Protein AF-A0A096ATE9-F1 (afdb_monomer_lite)

Sequence (109 aa):
MKTNEIKLNPYKTTWAIITPDKGKFVTKHDIKAFGDIALFNRNKYHCMFFGSKHSAIDFFKNFRKKIDKKYQVRFITDKQAGMAKAGVNRELPNFPFTKKQLEEVLFIG

Organism: NCBI:txid1401075

pLDDT: mean 87.66, std 11.12, range [47.72, 96.81]

Radius of gyration: 14.42 Å; chains: 1; bounding box: 32×44×32 Å

Secondary structure (DSSP, 8-state):
---------TTTSEEEEEEESSSS-B-HHHHHHHT----SS-BS-EEEEESSHHHHHHHHHT--S--SS-EEEEEEEHHHHHTPBPPGGGPPPB----HHHHH--EEE-

Structure (mmCIF, N/CA/C/O backbone):
data_AF-A0A096ATE9-F1
#
_entry.id   AF-A0A096ATE9-F1
#
loop_
_atom_site.group_PDB
_atom_site.id
_atom_site.type_symbol
_atom_site.label_atom_id
_atom_site.label_alt_id
_atom_site.label_comp_id
_atom_site.label_asym_id
_atom_site.label_entity_id
_atom_site.label_seq_id
_atom_site.pdbx_PDB_ins_code
_atom_site.Cartn_x
_atom_site.Cartn_y
_atom_site.Cartn_z
_atom_site.occupancy
_atom_site.B_iso_or_equiv
_atom_site.auth_seq_id
_atom_site.auth_comp_id
_atom_site.auth_asym_id
_atom_site.auth_atom_id
_atom_site.pdbx_PDB_model_num
ATOM 1 N N . MET A 1 1 ? 9.294 -32.131 -12.672 1.00 47.72 1 MET A N 1
ATOM 2 C CA . MET A 1 1 ? 8.706 -30.771 -12.641 1.00 47.72 1 MET A CA 1
ATOM 3 C C . MET A 1 1 ? 9.533 -29.874 -13.544 1.00 47.72 1 MET A C 1
ATOM 5 O O . MET A 1 1 ? 10.735 -29.806 -13.336 1.00 47.72 1 MET A O 1
ATOM 9 N N . LYS A 1 2 ? 8.937 -29.235 -14.559 1.00 47.94 2 LYS A N 1
ATOM 10 C CA . LYS A 1 2 ? 9.619 -28.161 -15.295 1.00 47.94 2 LYS A CA 1
ATOM 11 C C . LYS A 1 2 ? 9.590 -26.916 -14.412 1.00 47.94 2 LYS A C 1
ATOM 13 O O . LYS A 1 2 ? 8.513 -26.398 -14.125 1.00 47.94 2 LYS A O 1
ATOM 18 N N . THR A 1 3 ? 10.750 -26.485 -13.940 1.00 55.72 3 THR A N 1
ATOM 19 C CA . THR A 1 3 ? 10.894 -25.219 -13.222 1.00 55.72 3 THR A CA 1
ATOM 20 C C . THR A 1 3 ? 10.751 -24.109 -14.255 1.00 55.72 3 THR A C 1
ATOM 22 O O . THR A 1 3 ? 11.672 -23.855 -15.025 1.00 55.72 3 THR A O 1
ATOM 25 N N . ASN A 1 4 ? 9.572 -23.493 -14.348 1.00 62.41 4 ASN A N 1
ATOM 26 C CA . ASN A 1 4 ? 9.432 -22.274 -15.137 1.00 62.41 4 ASN A CA 1
ATOM 27 C C . ASN A 1 4 ? 10.279 -21.196 -14.453 1.00 62.41 4 ASN A C 1
ATOM 29 O O . ASN A 1 4 ? 9.985 -20.816 -13.320 1.00 62.41 4 ASN A O 1
ATOM 33 N N . GLU A 1 5 ? 11.338 -20.728 -15.114 1.00 65.19 5 GLU A N 1
ATOM 34 C CA . GLU A 1 5 ? 12.119 -19.594 -14.624 1.00 65.19 5 GLU A CA 1
ATOM 35 C C . GLU A 1 5 ? 11.220 -18.357 -14.557 1.00 65.19 5 GLU A C 1
ATOM 37 O O . GLU A 1 5 ? 10.861 -17.756 -15.574 1.00 65.19 5 GLU A O 1
ATOM 42 N N . ILE A 1 6 ? 10.840 -17.965 -13.342 1.00 66.88 6 ILE A N 1
ATOM 43 C CA . ILE A 1 6 ? 10.131 -16.711 -13.118 1.00 66.88 6 ILE A CA 1
ATOM 44 C C . ILE A 1 6 ? 11.152 -15.584 -13.299 1.00 66.88 6 ILE A C 1
ATOM 46 O O . ILE A 1 6 ? 11.927 -15.273 -12.396 1.00 66.88 6 ILE A O 1
ATOM 50 N N . LYS A 1 7 ? 11.153 -14.951 -14.475 1.00 70.19 7 LYS A N 1
ATOM 51 C CA . LYS A 1 7 ? 11.959 -13.751 -14.736 1.00 70.19 7 LYS A CA 1
ATOM 52 C C . LYS A 1 7 ? 11.322 -12.533 -14.065 1.00 70.19 7 LYS A C 1
ATOM 54 O O . LYS A 1 7 ? 10.625 -11.745 -14.704 1.00 70.19 7 LYS A O 1
ATOM 59 N N . LEU A 1 8 ? 11.550 -12.384 -12.761 1.00 76.69 8 LEU A N 1
ATOM 60 C CA . LEU A 1 8 ? 11.188 -11.174 -12.025 1.00 76.69 8 LEU A CA 1
ATOM 61 C C . LEU A 1 8 ? 12.113 -10.026 -12.440 1.00 76.69 8 LEU A C 1
ATOM 63 O O . LEU A 1 8 ? 13.334 -10.151 -12.410 1.00 76.69 8 LEU A O 1
ATOM 67 N N . ASN A 1 9 ? 11.526 -8.893 -12.825 1.00 85.19 9 ASN A N 1
ATOM 68 C CA . ASN A 1 9 ? 12.272 -7.669 -13.094 1.00 85.19 9 ASN A CA 1
ATOM 69 C C . ASN A 1 9 ? 12.027 -6.681 -11.941 1.00 85.19 9 ASN A C 1
ATOM 71 O O . ASN A 1 9 ? 10.889 -6.226 -11.798 1.00 85.19 9 ASN A O 1
ATOM 75 N N . PRO A 1 10 ? 13.063 -6.293 -11.172 1.00 84.19 10 PRO A N 1
ATOM 76 C CA . PRO A 1 10 ? 12.913 -5.457 -9.978 1.00 84.19 10 PRO A CA 1
ATOM 77 C C . PRO A 1 10 ? 12.429 -4.028 -10.270 1.00 84.19 10 PRO A C 1
ATOM 79 O O . PRO A 1 10 ? 12.039 -3.306 -9.357 1.00 84.19 10 PRO A O 1
ATOM 82 N N . TYR A 1 11 ? 12.440 -3.601 -11.537 1.00 86.75 11 TYR A N 1
ATOM 83 C CA . TYR A 1 11 ? 11.886 -2.324 -11.992 1.00 86.75 11 TYR A CA 1
ATOM 84 C C . TYR A 1 11 ? 10.423 -2.430 -12.447 1.00 86.75 11 TYR A C 1
ATOM 86 O O . TYR A 1 11 ? 9.783 -1.406 -12.671 1.00 86.75 11 TYR A O 1
ATOM 94 N N . LYS A 1 12 ? 9.893 -3.650 -12.614 1.00 88.31 12 LYS A N 1
ATOM 95 C CA . LYS A 1 12 ? 8.510 -3.907 -13.052 1.00 88.31 12 LYS A CA 1
ATOM 96 C C . LYS A 1 12 ? 7.635 -4.488 -11.943 1.00 88.31 12 LYS A C 1
ATOM 98 O O . LYS A 1 12 ? 6.439 -4.199 -11.909 1.00 88.31 12 LYS A O 1
ATOM 103 N N . THR A 1 13 ? 8.218 -5.278 -11.045 1.00 93.25 13 THR A N 1
ATOM 104 C CA . THR A 1 13 ? 7.546 -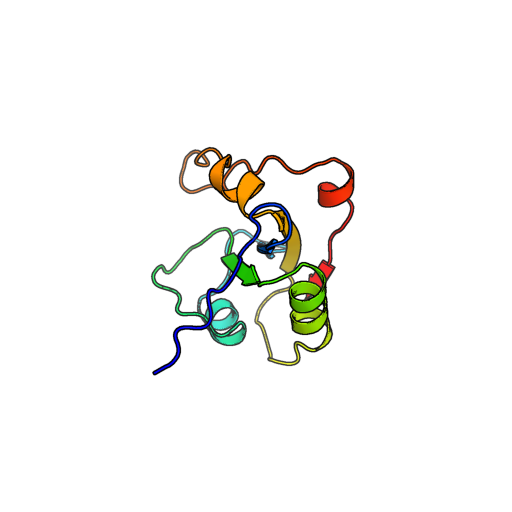5.734 -9.826 1.00 93.25 13 THR A CA 1
ATOM 105 C C . THR A 1 13 ? 7.254 -4.547 -8.918 1.00 93.25 13 THR A C 1
ATOM 107 O O . THR A 1 13 ? 7.898 -3.498 -9.000 1.00 93.25 13 THR A O 1
ATOM 110 N N . THR A 1 14 ? 6.212 -4.664 -8.103 1.00 95.12 14 THR A N 1
ATOM 111 C CA . THR A 1 14 ? 5.657 -3.530 -7.364 1.00 95.12 14 THR A CA 1
ATOM 112 C C . THR A 1 14 ? 5.391 -3.903 -5.921 1.00 95.12 14 THR A C 1
ATOM 114 O O . THR A 1 14 ? 4.791 -4.934 -5.639 1.00 95.12 14 THR A O 1
ATOM 117 N N . TRP A 1 15 ? 5.777 -3.012 -5.018 1.00 96.44 15 TRP A N 1
ATOM 118 C CA . TRP A 1 15 ? 5.337 -3.012 -3.636 1.00 96.44 15 TRP A CA 1
ATOM 119 C C . TRP A 1 15 ? 4.246 -1.967 -3.449 1.00 96.44 15 TRP A C 1
ATOM 121 O O . TRP A 1 15 ? 4.410 -0.801 -3.819 1.00 96.44 15 TRP A O 1
ATOM 131 N N . ALA A 1 16 ? 3.133 -2.389 -2.864 1.00 96.44 16 ALA A N 1
ATOM 132 C CA . ALA A 1 16 ? 2.097 -1.495 -2.380 1.00 96.44 16 ALA A CA 1
ATOM 133 C C . ALA A 1 16 ? 2.407 -1.116 -0.934 1.00 96.44 16 ALA A C 1
ATOM 135 O O . ALA A 1 16 ? 2.429 -1.980 -0.060 1.00 96.44 16 ALA A O 1
ATOM 136 N N . ILE A 1 17 ? 2.646 0.170 -0.695 1.00 95.38 17 ILE A N 1
ATOM 137 C CA . ILE A 1 17 ? 2.888 0.741 0.627 1.00 95.38 17 ILE A CA 1
ATOM 138 C C . ILE A 1 17 ? 1.558 1.274 1.149 1.00 95.38 17 ILE A C 1
ATOM 140 O O . ILE A 1 17 ? 1.028 2.251 0.620 1.00 95.38 17 ILE A O 1
ATOM 144 N N . ILE A 1 18 ? 1.019 0.611 2.167 1.00 94.69 18 ILE A N 1
ATOM 145 C CA . ILE A 1 18 ? -0.305 0.868 2.731 1.00 94.69 18 ILE A CA 1
ATOM 146 C C . ILE A 1 18 ? -0.125 1.586 4.067 1.00 94.69 18 ILE A C 1
ATOM 148 O O . ILE A 1 18 ? 0.449 1.036 5.010 1.00 94.69 18 ILE A O 1
ATOM 152 N N . THR A 1 19 ? -0.627 2.810 4.168 1.00 94.31 19 THR A N 1
ATOM 153 C CA . THR A 1 19 ? -0.542 3.646 5.375 1.00 94.31 19 THR A CA 1
ATOM 154 C C . THR A 1 19 ? -1.925 4.155 5.768 1.00 94.31 19 THR A C 1
ATOM 156 O O . THR A 1 19 ? -2.710 4.463 4.873 1.00 94.31 19 THR A O 1
ATOM 159 N N . PRO A 1 20 ? -2.265 4.263 7.065 1.00 94.44 20 PRO A N 1
ATOM 160 C CA . PRO A 1 20 ? -3.549 4.829 7.482 1.00 94.44 20 PRO A CA 1
ATOM 161 C C . PRO A 1 20 ? -3.744 6.242 6.920 1.00 94.44 20 PRO A C 1
ATOM 163 O O . PRO A 1 20 ? -2.822 7.050 6.977 1.00 94.44 20 PRO A O 1
ATOM 166 N N . ASP A 1 21 ? -4.938 6.548 6.408 1.00 94.75 21 ASP A N 1
ATOM 167 C CA . ASP A 1 21 ? -5.301 7.912 5.993 1.00 94.75 21 ASP A CA 1
ATOM 168 C C . ASP A 1 21 ? -5.425 8.837 7.213 1.00 94.75 21 ASP A C 1
ATOM 170 O O . ASP A 1 21 ? -4.985 9.984 7.209 1.00 94.75 21 ASP A O 1
ATOM 174 N N . LYS A 1 22 ? -5.976 8.289 8.304 1.00 89.19 22 LYS A N 1
ATOM 175 C CA . LYS A 1 22 ? -6.014 8.910 9.630 1.00 89.19 22 LYS A CA 1
ATOM 176 C C . LYS A 1 22 ? -5.520 7.932 10.694 1.00 89.19 22 LYS A C 1
ATOM 178 O O . LYS A 1 22 ? -5.768 6.726 10.635 1.00 89.19 22 LYS A O 1
ATOM 183 N N . GLY A 1 23 ? -4.864 8.471 11.719 1.00 85.88 23 GLY A N 1
ATOM 184 C CA . GLY A 1 23 ? -4.271 7.690 12.804 1.00 85.88 23 GLY A CA 1
ATOM 185 C C . GLY A 1 23 ? -2.876 7.152 12.471 1.00 85.88 23 GLY A C 1
ATOM 186 O O . GLY A 1 23 ? -2.274 7.513 11.468 1.00 85.88 23 GLY A O 1
ATOM 187 N N . LYS A 1 24 ? -2.328 6.313 13.362 1.00 85.50 24 LYS A N 1
ATOM 188 C CA . LYS A 1 24 ? -0.887 5.986 13.364 1.00 85.50 24 LYS A CA 1
ATOM 189 C C . LYS A 1 24 ? -0.525 4.567 12.919 1.00 85.50 24 LYS A C 1
ATOM 191 O O . LYS A 1 24 ? 0.631 4.324 12.597 1.00 85.50 24 LYS A O 1
ATOM 196 N N . PHE A 1 25 ? -1.465 3.621 12.943 1.00 90.00 25 PHE A N 1
ATOM 197 C CA . PHE A 1 25 ? -1.158 2.195 12.764 1.00 90.00 25 PHE A CA 1
ATOM 198 C C . PHE A 1 25 ? -2.186 1.467 11.900 1.00 90.00 25 PHE A C 1
ATOM 200 O O . PHE A 1 25 ? -3.387 1.728 12.028 1.00 90.00 25 PHE A O 1
ATOM 207 N N . VAL A 1 26 ? -1.706 0.514 11.101 1.00 90.88 26 VAL A N 1
ATOM 208 C CA . VAL A 1 26 ? -2.520 -0.503 10.422 1.00 90.88 26 VAL A CA 1
ATOM 209 C C . VAL A 1 26 ? -2.959 -1.538 11.459 1.00 90.88 26 VAL A C 1
ATOM 211 O O . VAL A 1 26 ? -2.150 -1.963 12.291 1.00 90.88 26 VAL A O 1
ATOM 214 N N . THR A 1 27 ? -4.242 -1.907 11.473 1.00 90.81 27 THR A N 1
ATOM 215 C CA . THR A 1 27 ? -4.759 -2.873 12.455 1.00 90.81 27 THR A CA 1
ATOM 216 C C . THR A 1 27 ? -4.418 -4.304 12.039 1.00 90.81 27 THR A C 1
ATOM 218 O O . THR A 1 27 ? -4.251 -4.610 10.859 1.00 90.81 27 THR A O 1
ATOM 221 N N . LYS A 1 28 ? -4.330 -5.221 13.010 1.00 90.00 28 LYS A N 1
ATOM 222 C CA . LYS A 1 28 ? -4.175 -6.652 12.703 1.00 90.00 28 LYS A CA 1
ATOM 223 C C . LYS A 1 28 ? -5.342 -7.205 11.891 1.00 90.00 28 LYS A C 1
ATOM 225 O O . LYS A 1 28 ? -5.136 -8.099 11.077 1.00 90.00 28 LYS A O 1
ATOM 230 N N . HIS A 1 29 ? -6.548 -6.718 12.173 1.00 91.31 29 HIS A N 1
ATOM 231 C CA . HIS A 1 29 ? -7.749 -7.103 11.449 1.00 91.31 29 HIS A CA 1
ATOM 232 C C . HIS A 1 29 ? -7.608 -6.746 9.966 1.00 91.31 29 HIS A C 1
ATOM 234 O O . HIS A 1 29 ? -7.772 -7.616 9.117 1.00 91.31 29 HIS A O 1
ATOM 240 N N . ASP A 1 30 ? -7.170 -5.524 9.663 1.00 93.44 30 ASP A N 1
ATOM 241 C CA . ASP A 1 30 ? -7.055 -5.057 8.283 1.00 93.44 30 ASP A CA 1
ATOM 242 C C . ASP A 1 30 ? -5.911 -5.751 7.533 1.00 93.44 30 ASP A C 1
ATOM 244 O O . ASP A 1 30 ? -6.088 -6.132 6.381 1.00 93.44 30 ASP A O 1
ATOM 248 N N . ILE A 1 31 ? -4.782 -6.041 8.196 1.00 92.25 31 ILE A N 1
ATOM 249 C CA . ILE A 1 31 ? -3.706 -6.870 7.611 1.00 92.25 31 ILE A CA 1
ATOM 250 C C . ILE A 1 31 ? -4.237 -8.260 7.222 1.00 92.25 31 ILE A C 1
ATOM 252 O O . ILE A 1 31 ? -3.993 -8.732 6.111 1.00 92.25 31 ILE A O 1
ATOM 256 N N . LYS A 1 32 ? -5.030 -8.894 8.097 1.00 91.38 32 LYS A N 1
ATOM 257 C CA . LYS A 1 32 ? -5.688 -10.171 7.777 1.00 91.38 32 LYS A CA 1
ATOM 258 C C . LYS A 1 32 ? -6.699 -10.026 6.641 1.00 91.38 32 LYS A C 1
ATOM 260 O O . LYS A 1 32 ? -6.812 -10.924 5.807 1.00 91.38 32 LYS A O 1
ATOM 265 N N . ALA A 1 33 ? -7.425 -8.911 6.578 1.00 93.38 33 ALA A N 1
ATOM 266 C CA . ALA A 1 33 ? -8.346 -8.636 5.482 1.00 93.38 33 ALA A CA 1
ATOM 267 C C . ALA A 1 33 ? -7.594 -8.558 4.142 1.00 93.38 33 ALA A C 1
ATOM 269 O O . ALA A 1 33 ? -8.015 -9.199 3.177 1.00 93.38 33 ALA A O 1
ATOM 270 N N . PHE A 1 34 ? -6.432 -7.899 4.104 1.00 92.00 34 PHE A N 1
ATOM 271 C CA . PHE A 1 34 ? -5.542 -7.876 2.936 1.00 92.00 34 PHE A CA 1
ATOM 272 C C . PHE A 1 34 ? -4.987 -9.255 2.545 1.00 92.00 34 PHE A C 1
ATOM 274 O O . PHE A 1 34 ? -4.520 -9.423 1.423 1.00 92.00 34 PHE A O 1
ATOM 281 N N . GLY A 1 35 ? -5.126 -10.261 3.412 1.00 89.12 35 GLY A N 1
ATOM 282 C CA . GLY A 1 35 ? -4.714 -11.638 3.146 1.00 89.12 35 GLY A CA 1
ATOM 283 C C . GLY A 1 35 ? -3.321 -11.977 3.667 1.00 89.12 35 GLY A C 1
ATOM 284 O O . GLY A 1 35 ? -2.776 -12.994 3.254 1.00 89.12 35 GLY A O 1
ATOM 285 N N . ASP A 1 36 ? -2.760 -11.160 4.564 1.00 87.12 36 ASP A N 1
ATOM 286 C CA . ASP A 1 36 ? -1.445 -11.393 5.164 1.00 87.12 36 ASP A CA 1
ATOM 287 C C . ASP A 1 36 ? -1.538 -11.640 6.684 1.00 87.12 36 ASP A C 1
ATOM 289 O O . ASP A 1 36 ? -2.578 -11.464 7.329 1.00 87.12 36 ASP A O 1
ATOM 293 N N . ILE A 1 37 ? -0.432 -12.073 7.284 1.00 81.75 37 ILE A N 1
ATOM 294 C CA . ILE A 1 37 ? -0.311 -12.382 8.702 1.00 81.75 37 ILE A CA 1
ATOM 295 C C . ILE A 1 37 ? 0.403 -11.231 9.412 1.00 81.75 37 ILE A C 1
ATOM 297 O O . ILE A 1 37 ? 1.587 -10.958 9.224 1.00 81.75 37 ILE A O 1
ATOM 301 N N . ALA A 1 38 ? -0.312 -10.575 10.325 1.00 74.31 38 ALA A N 1
ATOM 302 C CA . ALA A 1 38 ? 0.278 -9.568 11.197 1.00 74.31 38 ALA A CA 1
ATOM 303 C C . ALA A 1 38 ? 1.132 -10.212 12.304 1.00 74.31 38 ALA A C 1
ATOM 305 O O . ALA A 1 38 ? 0.611 -10.587 13.359 1.00 74.31 38 ALA A O 1
ATOM 306 N N . LEU A 1 39 ? 2.450 -10.271 12.092 1.00 68.00 39 LEU A N 1
ATOM 307 C CA . LEU A 1 39 ? 3.407 -10.741 13.104 1.00 68.00 39 LEU A CA 1
ATOM 308 C C . LEU A 1 39 ? 3.510 -9.792 14.315 1.00 68.00 39 LEU A C 1
ATOM 310 O O . LEU A 1 39 ? 3.770 -10.236 15.429 1.00 68.00 39 LEU A O 1
ATOM 314 N N . PHE A 1 40 ? 3.235 -8.494 14.132 1.00 69.38 40 PHE A N 1
ATOM 315 C CA . PHE A 1 40 ? 3.349 -7.476 15.183 1.00 69.38 40 PHE A CA 1
ATOM 316 C C . PHE A 1 40 ? 2.054 -6.677 15.373 1.00 69.38 40 PHE A C 1
ATOM 318 O O . PHE A 1 40 ? 1.266 -6.488 14.448 1.00 69.38 40 PHE A O 1
ATOM 325 N N . ASN A 1 41 ? 1.823 -6.186 16.597 1.00 61.84 41 ASN A N 1
ATOM 326 C CA . ASN A 1 41 ? 0.559 -5.537 16.976 1.00 61.84 41 ASN A CA 1
ATOM 327 C C . ASN A 1 41 ? 0.420 -4.085 16.489 1.00 61.84 41 ASN A C 1
ATOM 329 O O . ASN A 1 41 ? -0.682 -3.545 16.549 1.00 61.84 41 ASN A O 1
ATOM 333 N N . ARG A 1 42 ? 1.513 -3.420 16.091 1.00 68.44 42 ARG A N 1
ATOM 334 C CA . ARG A 1 42 ? 1.532 -1.969 15.824 1.00 68.44 42 ARG A CA 1
ATOM 335 C C . ARG A 1 42 ? 2.509 -1.610 14.706 1.00 68.44 42 ARG A C 1
ATOM 337 O O . ARG A 1 42 ? 3.570 -1.047 14.970 1.00 68.44 42 ARG A O 1
ATOM 344 N N . ASN A 1 43 ? 2.135 -1.900 13.464 1.00 78.62 43 ASN A N 1
ATOM 345 C CA . ASN A 1 43 ? 2.891 -1.441 12.300 1.00 78.62 43 ASN A CA 1
ATOM 346 C C . ASN A 1 43 ? 2.300 -0.121 11.794 1.00 78.62 43 ASN A C 1
ATOM 348 O O . ASN A 1 43 ? 1.086 0.001 11.632 1.00 78.62 43 ASN A O 1
ATOM 352 N N . LYS A 1 44 ? 3.146 0.894 11.569 1.00 87.56 44 LYS A N 1
ATOM 353 C CA . LYS A 1 44 ? 2.694 2.189 11.019 1.00 87.56 44 LYS A CA 1
ATOM 354 C C . LYS A 1 44 ? 2.280 2.091 9.548 1.00 87.56 44 LYS A C 1
ATOM 356 O O . LYS A 1 44 ? 1.588 2.966 9.042 1.00 87.56 44 LYS A O 1
ATOM 361 N N . TYR A 1 45 ? 2.693 1.016 8.889 1.00 90.31 45 TYR A N 1
ATOM 362 C CA . TYR A 1 45 ? 2.415 0.715 7.497 1.00 90.31 45 TYR A CA 1
ATOM 363 C C . TYR A 1 45 ? 2.329 -0.797 7.293 1.00 90.31 45 TYR A C 1
ATOM 365 O O . TYR A 1 45 ? 2.757 -1.574 8.148 1.00 90.31 45 TYR A O 1
ATOM 373 N N . HIS A 1 46 ? 1.793 -1.203 6.155 1.00 91.62 46 HIS A N 1
ATOM 374 C CA . HIS A 1 46 ? 1.839 -2.570 5.665 1.00 91.62 46 HIS A CA 1
ATOM 375 C C . HIS A 1 46 ? 2.349 -2.560 4.221 1.00 91.62 46 HIS A C 1
ATOM 377 O O . HIS A 1 46 ? 2.119 -1.593 3.497 1.00 91.62 46 HIS A O 1
ATOM 383 N N . CYS A 1 47 ? 3.067 -3.605 3.820 1.00 91.75 47 CYS A N 1
ATOM 384 C CA . CYS A 1 47 ? 3.612 -3.734 2.476 1.00 91.75 47 CYS A CA 1
ATOM 385 C C . CYS A 1 47 ? 3.153 -5.042 1.860 1.00 91.75 47 CYS A C 1
ATOM 387 O O . CYS A 1 47 ? 3.268 -6.083 2.497 1.00 91.75 47 CYS A O 1
ATOM 389 N N . MET A 1 48 ? 2.714 -4.983 0.609 1.00 94.31 48 MET A N 1
ATOM 390 C CA . MET A 1 48 ? 2.355 -6.167 -0.167 1.00 94.31 48 MET A CA 1
ATOM 391 C C . MET A 1 48 ? 3.128 -6.186 -1.481 1.00 94.31 48 MET A C 1
ATOM 393 O O . MET A 1 48 ? 3.228 -5.157 -2.155 1.00 94.31 48 MET A O 1
ATOM 397 N N . PHE A 1 49 ? 3.657 -7.352 -1.844 1.00 93.75 49 PHE A N 1
ATOM 398 C CA . PHE A 1 49 ? 4.354 -7.561 -3.108 1.00 93.75 49 PHE A CA 1
ATOM 399 C C . PHE A 1 49 ? 3.387 -7.990 -4.214 1.00 93.75 49 PHE A C 1
ATOM 401 O O . PHE A 1 49 ? 2.518 -8.834 -4.007 1.00 93.75 49 PHE A O 1
ATOM 408 N N . PHE A 1 50 ? 3.598 -7.457 -5.414 1.00 93.81 50 PHE A N 1
ATOM 409 C CA . PHE A 1 50 ? 2.871 -7.813 -6.624 1.00 93.81 50 PHE A CA 1
ATOM 410 C C . PHE A 1 50 ? 3.832 -7.961 -7.807 1.00 93.81 50 PHE A C 1
ATOM 412 O O . PHE A 1 50 ? 4.806 -7.216 -7.950 1.00 93.81 50 PHE A O 1
ATOM 419 N N . GLY A 1 51 ? 3.507 -8.874 -8.726 1.00 92.19 51 GLY A N 1
ATOM 420 C CA . GLY A 1 51 ? 4.282 -9.073 -9.956 1.00 92.19 51 GLY A CA 1
ATOM 421 C C . GLY A 1 51 ? 4.283 -7.854 -10.891 1.00 92.19 51 GLY A C 1
ATOM 422 O O . GLY A 1 51 ? 5.197 -7.701 -11.698 1.00 92.19 51 GLY A O 1
ATOM 423 N N . SER A 1 52 ? 3.289 -6.967 -10.769 1.00 93.12 52 SER A N 1
ATOM 424 C CA . SER A 1 52 ? 3.207 -5.705 -11.511 1.00 93.12 52 SER A CA 1
ATOM 425 C C . SER A 1 52 ? 2.356 -4.648 -10.792 1.00 93.12 52 SER A C 1
ATOM 427 O O . SER A 1 52 ? 1.502 -4.970 -9.959 1.00 93.12 52 SER A O 1
ATOM 429 N N . LYS A 1 53 ? 2.511 -3.377 -11.184 1.00 93.94 53 LYS A N 1
ATOM 430 C CA . LYS A 1 53 ? 1.642 -2.282 -10.717 1.00 93.94 53 LYS A CA 1
ATOM 431 C C . LYS A 1 53 ? 0.183 -2.492 -11.125 1.00 93.94 53 LYS A C 1
ATOM 433 O O . LYS A 1 53 ? -0.712 -2.175 -10.350 1.00 93.94 53 LYS A O 1
ATOM 438 N N . HIS A 1 54 ? -0.061 -3.049 -12.312 1.00 94.75 54 HIS A N 1
ATOM 439 C CA . HIS A 1 54 ? -1.417 -3.317 -12.792 1.00 94.75 54 HIS A CA 1
ATOM 440 C C . HIS A 1 54 ? -2.139 -4.327 -11.892 1.00 94.75 54 HIS A C 1
ATOM 442 O O . HIS A 1 54 ? -3.228 -4.030 -11.416 1.00 94.75 54 HIS A O 1
ATOM 448 N N . SER A 1 55 ? -1.490 -5.451 -11.563 1.00 95.00 55 SER A N 1
ATOM 449 C CA . SER A 1 55 ? -2.048 -6.442 -10.629 1.00 95.00 55 SER A CA 1
ATOM 450 C C . SER A 1 55 ? -2.294 -5.870 -9.231 1.00 95.00 55 SER A C 1
ATOM 452 O O . SER A 1 55 ? -3.277 -6.226 -8.592 1.00 95.00 55 SER A O 1
ATOM 454 N N . ALA A 1 56 ? -1.433 -4.958 -8.762 1.00 95.88 56 ALA A N 1
ATOM 455 C CA . ALA A 1 56 ? -1.633 -4.296 -7.476 1.00 95.88 56 ALA A CA 1
ATOM 456 C C . ALA A 1 56 ? -2.877 -3.394 -7.499 1.00 95.88 56 ALA A C 1
ATOM 458 O O . ALA A 1 56 ? -3.721 -3.466 -6.610 1.00 95.88 56 ALA A O 1
ATOM 459 N N . ILE A 1 57 ? -3.019 -2.564 -8.537 1.00 96.00 57 ILE A N 1
ATOM 460 C CA . ILE A 1 57 ? -4.183 -1.686 -8.706 1.00 96.00 57 ILE A CA 1
ATOM 461 C C . ILE A 1 57 ? -5.468 -2.507 -8.823 1.00 96.00 57 ILE A C 1
ATOM 463 O O . ILE A 1 57 ? -6.461 -2.154 -8.191 1.00 96.00 57 ILE A O 1
ATOM 467 N N . ASP A 1 58 ? -5.453 -3.583 -9.609 1.00 96.81 58 ASP A N 1
ATOM 468 C CA . ASP A 1 58 ? -6.616 -4.448 -9.796 1.00 96.81 58 ASP A CA 1
ATOM 469 C C . ASP A 1 58 ? -7.052 -5.110 -8.479 1.00 96.81 58 ASP A C 1
ATOM 471 O O . ASP A 1 58 ? -8.230 -5.062 -8.125 1.00 96.81 58 ASP A O 1
ATOM 475 N N . PHE A 1 59 ? -6.099 -5.601 -7.678 1.00 96.25 59 PHE A N 1
ATOM 476 C CA . PHE A 1 59 ? -6.375 -6.122 -6.338 1.00 96.25 59 PHE A CA 1
ATOM 477 C C . PHE A 1 59 ? -7.114 -5.101 -5.460 1.00 96.25 59 PHE A C 1
ATOM 479 O O . PHE A 1 59 ? -8.168 -5.413 -4.909 1.00 96.25 59 PHE A O 1
ATOM 486 N N . PHE A 1 60 ? -6.600 -3.871 -5.347 1.00 95.81 60 PHE A N 1
ATOM 487 C CA . PHE A 1 60 ? -7.209 -2.856 -4.480 1.00 95.81 60 PHE A CA 1
ATOM 488 C C . PHE A 1 60 ? -8.529 -2.303 -5.025 1.00 95.81 60 PHE A C 1
ATOM 490 O O . PHE A 1 60 ? -9.415 -1.987 -4.237 1.00 95.81 60 PHE A O 1
ATOM 497 N N . LYS A 1 61 ? -8.701 -2.213 -6.350 1.00 94.19 61 LYS A N 1
ATOM 498 C CA . LYS A 1 61 ? -9.982 -1.813 -6.959 1.00 94.19 61 LYS A CA 1
ATOM 499 C C . LYS A 1 61 ? -11.088 -2.839 -6.711 1.00 94.19 61 LYS A C 1
ATOM 501 O O . LYS A 1 61 ? -12.241 -2.458 -6.521 1.00 94.19 61 LYS A O 1
ATOM 506 N N . ASN A 1 62 ? -10.733 -4.121 -6.691 1.00 95.00 62 ASN A N 1
ATOM 507 C CA . ASN A 1 62 ? -11.664 -5.221 -6.445 1.00 95.00 62 ASN A CA 1
ATOM 508 C C . ASN A 1 62 ? -11.741 -5.628 -4.964 1.00 95.00 62 ASN A C 1
ATOM 510 O O . ASN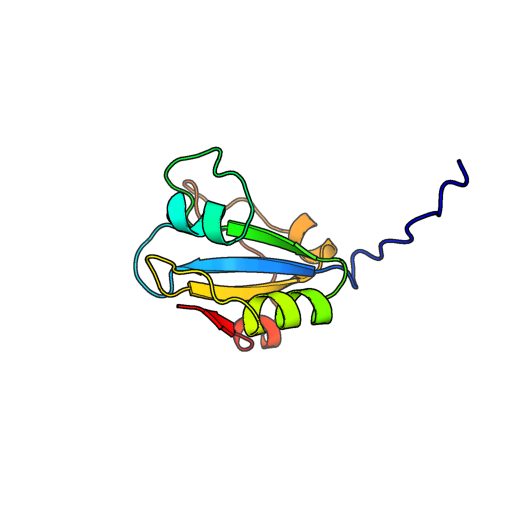 A 1 62 ? -12.447 -6.576 -4.617 1.00 95.00 62 ASN A O 1
ATOM 514 N N . PHE A 1 63 ? -11.051 -4.921 -4.067 1.00 94.88 63 PHE A N 1
ATOM 515 C CA . PHE A 1 63 ? -11.068 -5.215 -2.641 1.00 94.88 63 PHE A CA 1
ATOM 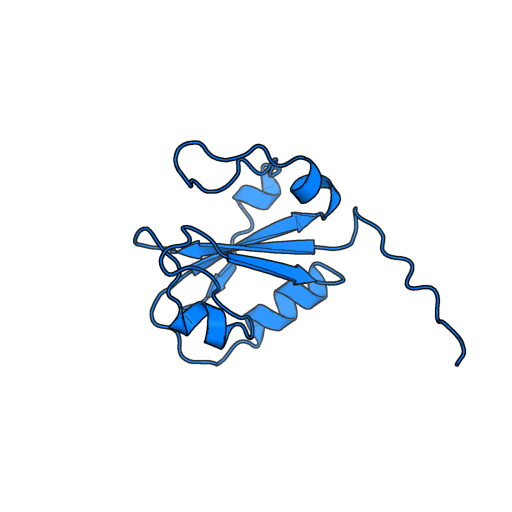516 C C . PHE A 1 63 ? -12.426 -4.846 -2.020 1.00 94.88 63 PHE A C 1
ATOM 518 O O . PHE A 1 63 ? -12.831 -3.685 -2.014 1.00 94.88 63 PHE A O 1
ATOM 525 N N . ARG A 1 64 ? -13.144 -5.847 -1.493 1.00 92.31 64 ARG A N 1
ATOM 526 C CA . ARG A 1 64 ? -14.496 -5.688 -0.908 1.00 92.31 64 ARG A CA 1
ATOM 527 C C . ARG A 1 64 ? -14.601 -6.082 0.562 1.00 92.31 64 ARG A C 1
ATOM 529 O O . ARG A 1 64 ? -15.686 -6.020 1.135 1.00 92.31 64 ARG A O 1
ATOM 536 N N . LYS A 1 65 ? -13.510 -6.539 1.177 1.00 94.00 65 LYS A N 1
ATOM 537 C CA . LYS A 1 65 ? -13.550 -6.967 2.577 1.00 94.00 65 LYS A CA 1
ATOM 538 C C . LYS A 1 65 ? -13.709 -5.755 3.488 1.00 94.00 65 LYS A C 1
ATOM 540 O O . LYS A 1 65 ? -13.152 -4.692 3.226 1.00 94.00 65 LYS A O 1
ATOM 545 N N . LYS A 1 66 ? -14.451 -5.945 4.578 1.00 94.38 66 LYS A N 1
ATOM 546 C CA . LYS A 1 66 ? -14.611 -4.926 5.612 1.00 94.38 66 LYS A CA 1
ATOM 547 C C . LYS A 1 66 ? -13.266 -4.678 6.293 1.00 94.38 66 LYS A C 1
ATOM 549 O O . LYS A 1 66 ? -12.599 -5.632 6.687 1.00 94.38 66 LYS A O 1
ATOM 554 N N . ILE A 1 67 ? -12.907 -3.409 6.433 1.00 94.25 67 ILE A N 1
ATOM 555 C CA . ILE A 1 67 ? -11.722 -2.943 7.153 1.00 94.25 67 ILE A CA 1
ATOM 556 C C . ILE A 1 67 ? -12.123 -1.868 8.160 1.00 94.25 67 ILE A C 1
ATOM 558 O O . ILE A 1 67 ? -13.165 -1.231 8.019 1.00 94.25 67 ILE A O 1
ATOM 562 N N . ASP A 1 68 ? -11.316 -1.701 9.201 1.00 92.56 68 ASP A N 1
ATOM 563 C CA . ASP A 1 68 ? -11.596 -0.799 10.319 1.00 92.56 68 ASP A CA 1
ATOM 564 C C . ASP A 1 68 ? -11.296 0.663 9.972 1.00 92.56 68 ASP A C 1
ATOM 566 O O . ASP A 1 68 ? -11.795 1.583 10.624 1.00 92.56 68 ASP A O 1
ATOM 570 N N . LYS A 1 69 ? -10.403 0.889 9.001 1.00 94.38 69 LYS A N 1
ATOM 571 C CA . LYS A 1 69 ? -9.870 2.212 8.672 1.00 94.38 69 LYS A CA 1
ATOM 572 C C . LYS A 1 69 ? -9.791 2.443 7.174 1.00 94.38 69 LYS A C 1
ATOM 574 O O . LYS A 1 69 ? -9.641 1.517 6.385 1.00 94.38 69 LYS A O 1
ATOM 579 N N . LYS A 1 70 ? -9.760 3.727 6.823 1.00 95.81 70 LYS A N 1
ATOM 580 C CA . LYS A 1 70 ? -9.336 4.191 5.508 1.00 95.81 70 LYS A CA 1
ATOM 581 C C . LYS A 1 70 ? -7.811 4.245 5.426 1.00 95.81 70 LYS A C 1
ATOM 583 O O . LYS A 1 70 ? -7.141 4.700 6.358 1.00 95.81 70 LYS A O 1
ATOM 588 N N . TYR A 1 71 ? -7.271 3.815 4.298 1.00 96.25 71 TYR A N 1
ATOM 589 C CA . TYR A 1 71 ? -5.851 3.750 3.998 1.00 96.25 71 TYR A CA 1
ATOM 590 C C . TYR A 1 71 ? -5.533 4.457 2.686 1.00 96.25 71 TYR A C 1
ATOM 592 O O . TYR A 1 71 ? -6.338 4.504 1.756 1.00 96.25 71 TYR A O 1
ATOM 600 N N . GLN A 1 72 ? -4.313 4.971 2.631 1.00 96.38 72 GLN A N 1
ATOM 601 C CA . GLN A 1 72 ? -3.628 5.423 1.435 1.00 96.38 72 GLN A CA 1
ATOM 602 C C . GLN A 1 72 ? -2.695 4.314 0.961 1.00 96.38 72 GLN A C 1
ATOM 604 O O . GLN A 1 72 ? -1.952 3.738 1.758 1.00 96.38 72 GLN A O 1
ATOM 609 N N . VAL A 1 73 ? -2.701 4.056 -0.340 1.00 96.81 73 VAL A N 1
ATOM 610 C CA . VAL A 1 73 ? -1.818 3.103 -1.000 1.00 96.81 73 VAL A CA 1
ATOM 611 C C . VAL A 1 73 ? -0.994 3.850 -2.036 1.00 96.81 73 VAL A C 1
ATOM 613 O O . VAL A 1 73 ? -1.541 4.489 -2.936 1.00 96.81 73 VAL A O 1
ATOM 616 N N . ARG A 1 74 ? 0.330 3.761 -1.910 1.00 96.38 74 ARG A N 1
ATOM 617 C CA . ARG A 1 74 ? 1.290 4.234 -2.918 1.00 96.38 74 ARG A CA 1
ATOM 618 C C . ARG A 1 74 ? 2.103 3.059 -3.433 1.00 96.38 74 ARG A C 1
ATOM 620 O O . ARG A 1 74 ? 2.327 2.089 -2.713 1.00 96.38 74 ARG A O 1
ATOM 627 N N . PHE A 1 75 ? 2.571 3.154 -4.671 1.00 96.31 75 PHE A N 1
ATOM 628 C CA . PHE A 1 75 ? 3.272 2.058 -5.336 1.00 96.31 75 PHE A CA 1
ATOM 629 C C . PHE A 1 75 ? 4.725 2.420 -5.620 1.00 96.31 75 PHE A C 1
ATOM 631 O O . PHE A 1 75 ? 5.002 3.463 -6.215 1.00 96.31 75 PHE A O 1
ATOM 638 N N . ILE A 1 76 ? 5.639 1.524 -5.257 1.00 95.94 76 ILE A N 1
ATOM 639 C CA . ILE A 1 76 ? 7.068 1.608 -5.588 1.00 95.94 76 ILE A CA 1
ATOM 640 C C . ILE A 1 76 ? 7.531 0.327 -6.267 1.00 95.94 76 ILE A C 1
ATOM 642 O O . ILE A 1 76 ? 6.872 -0.705 -6.167 1.00 95.94 76 ILE A O 1
ATOM 646 N N . THR A 1 77 ? 8.667 0.376 -6.950 1.00 96.06 77 THR A N 1
ATOM 647 C CA . THR A 1 77 ? 9.291 -0.833 -7.491 1.00 96.06 77 THR A CA 1
ATOM 648 C C . THR A 1 77 ? 10.042 -1.606 -6.411 1.00 96.06 77 THR A C 1
ATOM 650 O O . THR A 1 77 ? 10.395 -1.063 -5.362 1.00 96.06 77 THR A O 1
ATOM 653 N N . ASP A 1 78 ? 10.338 -2.874 -6.677 1.00 93.38 78 ASP A N 1
ATOM 654 C CA . ASP A 1 78 ? 11.199 -3.680 -5.808 1.00 93.38 78 ASP A CA 1
ATOM 655 C C . ASP A 1 78 ? 12.606 -3.082 -5.662 1.00 93.38 78 ASP A C 1
ATOM 657 O O . ASP A 1 78 ? 13.136 -2.987 -4.555 1.00 93.38 78 ASP A O 1
ATOM 661 N N . LYS A 1 79 ? 13.159 -2.521 -6.747 1.00 93.94 79 LYS A N 1
ATOM 662 C CA . LYS A 1 79 ? 14.421 -1.773 -6.685 1.00 93.94 79 LYS A CA 1
ATOM 663 C C . LYS A 1 79 ? 14.355 -0.608 -5.690 1.00 93.94 79 LYS A C 1
ATOM 665 O O . LYS A 1 79 ? 15.293 -0.424 -4.920 1.00 93.94 79 LYS A O 1
ATOM 670 N N . GLN A 1 80 ? 13.269 0.170 -5.699 1.00 94.19 80 GLN A N 1
ATOM 671 C CA . GLN A 1 80 ? 13.072 1.276 -4.753 1.00 94.19 80 GLN A CA 1
ATOM 672 C C . GLN A 1 80 ? 12.893 0.772 -3.316 1.00 94.19 80 GLN A C 1
ATOM 674 O O . GLN A 1 80 ? 13.410 1.397 -2.392 1.00 94.19 80 GLN A O 1
ATOM 679 N N . ALA A 1 81 ? 12.208 -0.360 -3.120 1.00 92.06 81 ALA A N 1
ATOM 680 C CA . ALA A 1 81 ? 12.068 -0.986 -1.808 1.00 92.06 81 ALA A CA 1
ATOM 681 C C . ALA A 1 81 ? 13.434 -1.396 -1.229 1.00 92.06 81 ALA A C 1
ATOM 683 O O . ALA A 1 81 ? 13.722 -1.086 -0.077 1.00 92.06 81 ALA A O 1
ATOM 684 N N . GLY A 1 82 ? 14.321 -1.978 -2.046 1.00 90.19 82 GLY A N 1
ATOM 685 C CA . GLY A 1 82 ? 15.694 -2.312 -1.643 1.00 90.19 82 GLY A CA 1
ATOM 686 C C . GLY A 1 82 ? 16.597 -1.100 -1.363 1.00 90.19 82 GLY A C 1
ATOM 687 O O . GLY A 1 82 ? 17.652 -1.244 -0.754 1.00 90.19 82 GLY A O 1
ATOM 688 N N . MET A 1 83 ? 16.192 0.099 -1.787 1.00 91.88 83 MET A N 1
ATOM 689 C CA . MET A 1 83 ? 16.881 1.363 -1.497 1.00 91.88 83 MET A CA 1
ATOM 690 C C . MET A 1 83 ? 16.298 2.098 -0.282 1.00 91.88 83 MET A C 1
ATOM 692 O O . MET A 1 83 ? 16.806 3.160 0.090 1.00 91.88 83 MET A O 1
ATOM 696 N N . ALA A 1 84 ? 15.221 1.580 0.315 1.00 90.69 84 ALA A N 1
ATOM 697 C CA . ALA A 1 84 ? 14.558 2.223 1.436 1.00 90.69 84 ALA A CA 1
ATOM 698 C C . ALA A 1 84 ? 15.487 2.281 2.652 1.00 90.69 84 ALA A C 1
ATOM 700 O O . ALA A 1 84 ? 16.084 1.284 3.058 1.00 90.69 84 ALA A O 1
ATOM 701 N N . LYS A 1 85 ? 15.584 3.461 3.265 1.00 86.56 85 LYS A N 1
ATOM 702 C CA . LYS A 1 85 ? 16.323 3.625 4.520 1.00 86.56 85 LYS A CA 1
ATOM 703 C C . LYS A 1 85 ? 15.386 3.363 5.688 1.00 86.56 85 LYS A C 1
ATOM 705 O O . LYS A 1 85 ? 14.231 3.794 5.661 1.00 86.56 85 LYS A O 1
ATOM 710 N N . ALA A 1 86 ? 15.882 2.673 6.712 1.00 80.00 86 ALA A N 1
ATOM 711 C CA . ALA A 1 86 ? 15.112 2.420 7.921 1.00 80.00 86 ALA A CA 1
ATOM 712 C C . ALA A 1 86 ? 14.565 3.738 8.490 1.00 80.00 86 ALA A C 1
ATOM 714 O O . ALA A 1 86 ? 15.294 4.723 8.618 1.00 80.00 86 ALA A O 1
ATOM 715 N N . GLY A 1 87 ? 13.272 3.755 8.812 1.00 72.88 87 GLY A N 1
ATOM 716 C CA . GLY A 1 87 ? 12.672 4.866 9.536 1.00 72.88 87 GLY A CA 1
ATOM 717 C C . GLY A 1 87 ? 13.189 4.880 10.973 1.00 72.88 87 GLY A C 1
ATOM 718 O O . GLY A 1 87 ? 13.324 3.829 11.605 1.00 72.88 87 GLY A O 1
ATOM 719 N N . VAL A 1 88 ? 13.4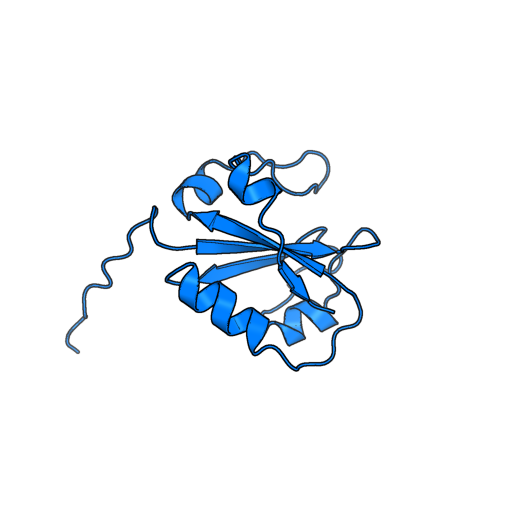61 6.063 11.515 1.00 69.06 88 VAL A N 1
ATOM 720 C CA . VAL A 1 88 ? 13.844 6.209 12.926 1.00 69.06 88 VAL A CA 1
ATOM 721 C C . VAL A 1 88 ? 12.635 5.844 13.806 1.00 69.06 88 VAL A C 1
ATOM 723 O O . VAL A 1 88 ? 11.494 6.101 13.441 1.00 69.06 88 VAL A O 1
ATOM 726 N N . ASN A 1 89 ? 12.836 5.205 14.964 1.00 63.78 89 ASN A N 1
ATOM 727 C CA . ASN A 1 89 ? 11.760 4.928 15.938 1.00 63.78 89 ASN A CA 1
ATOM 728 C C . ASN A 1 89 ? 10.537 4.153 15.387 1.00 63.78 89 ASN A C 1
ATOM 730 O O . ASN A 1 89 ? 9.378 4.493 15.666 1.00 63.78 89 ASN A O 1
ATOM 734 N N . ARG A 1 90 ? 10.782 3.078 14.618 1.00 61.47 90 ARG A N 1
ATOM 735 C CA . ARG A 1 90 ? 9.733 2.238 13.990 1.00 61.47 90 ARG A CA 1
ATOM 736 C C . ARG A 1 90 ? 8.809 3.049 13.070 1.00 61.47 90 ARG A C 1
ATOM 738 O O . ARG A 1 90 ? 7.597 2.821 13.023 1.00 61.47 90 ARG A O 1
ATOM 745 N N . GLU A 1 91 ? 9.360 4.069 12.418 1.00 73.50 91 GLU A N 1
ATOM 746 C CA . GLU A 1 91 ? 8.668 4.837 11.388 1.00 73.50 91 GLU A CA 1
ATOM 747 C C . GLU A 1 91 ? 8.558 4.095 10.067 1.00 73.50 91 GLU A C 1
ATOM 749 O O . GLU A 1 91 ? 9.213 3.074 9.848 1.00 73.50 91 GLU A O 1
ATOM 754 N N . LEU A 1 92 ? 7.665 4.602 9.214 1.00 81.19 92 LEU A N 1
ATOM 755 C CA . LEU A 1 92 ? 7.647 4.243 7.806 1.00 81.19 92 LEU A CA 1
ATOM 756 C C . LEU A 1 92 ? 9.081 4.411 7.272 1.00 81.19 92 LEU A C 1
ATOM 758 O O . LEU A 1 92 ? 9.664 5.479 7.480 1.00 81.19 92 LEU A O 1
ATOM 762 N N . PRO A 1 93 ? 9.671 3.385 6.634 1.00 84.25 93 PRO A N 1
ATOM 763 C CA . PRO A 1 93 ? 10.936 3.540 5.947 1.00 84.25 93 PRO A CA 1
ATOM 764 C C . PRO A 1 93 ? 10.880 4.733 5.004 1.00 84.25 93 PRO A C 1
ATOM 766 O O . PRO A 1 93 ? 9.847 5.009 4.388 1.00 84.25 93 PRO A O 1
ATOM 769 N N . ASN A 1 94 ? 11.998 5.434 4.873 1.00 88.00 94 ASN A N 1
ATOM 770 C CA . ASN A 1 94 ? 12.098 6.488 3.883 1.00 88.00 94 ASN A CA 1
ATOM 771 C C . ASN A 1 94 ? 12.256 5.835 2.506 1.00 88.00 94 ASN A C 1
ATOM 773 O O . ASN A 1 94 ? 13.367 5.516 2.071 1.00 88.00 94 ASN A O 1
ATOM 777 N N . PHE A 1 95 ? 11.120 5.559 1.8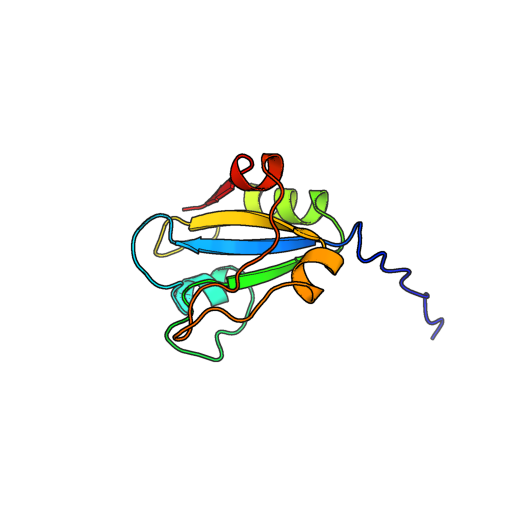70 1.00 89.38 95 PHE A N 1
ATOM 778 C CA . PHE A 1 95 ? 11.064 5.026 0.519 1.00 89.38 95 PHE A CA 1
ATOM 779 C C . PHE A 1 95 ? 11.379 6.144 -0.484 1.00 89.38 95 PHE A C 1
ATOM 781 O O . PHE A 1 95 ? 10.802 7.230 -0.383 1.00 89.38 95 PHE A O 1
ATOM 788 N N . PRO A 1 96 ? 12.243 5.897 -1.483 1.00 91.19 96 PRO A N 1
ATOM 789 C CA . PRO A 1 96 ? 12.625 6.897 -2.474 1.00 91.19 96 PRO A CA 1
ATOM 790 C C . PRO A 1 96 ? 11.528 7.063 -3.536 1.00 91.19 96 PRO A C 1
ATOM 792 O O . PRO A 1 96 ? 11.715 6.707 -4.701 1.00 91.19 96 PRO A O 1
ATOM 795 N N . PHE A 1 97 ? 10.357 7.558 -3.129 1.00 91.38 97 PHE A N 1
ATOM 796 C CA . PHE A 1 97 ? 9.259 7.865 -4.039 1.00 91.38 97 PHE A CA 1
ATOM 797 C C . PHE A 1 97 ? 9.677 8.943 -5.043 1.00 91.38 97 PHE A C 1
ATOM 799 O O . PHE A 1 97 ? 10.333 9.927 -4.702 1.00 91.38 97 PHE A O 1
ATOM 806 N N . THR A 1 98 ? 9.233 8.796 -6.286 1.00 93.56 98 THR A N 1
ATOM 807 C CA . THR A 1 98 ? 9.237 9.904 -7.245 1.00 93.56 98 THR A CA 1
ATOM 808 C C . THR A 1 98 ? 8.098 10.873 -6.928 1.00 93.56 98 THR A C 1
ATOM 810 O O . THR A 1 98 ? 7.103 10.486 -6.311 1.00 93.56 98 THR A O 1
ATOM 813 N N . LYS A 1 99 ? 8.186 12.119 -7.415 1.00 94.38 99 LYS A N 1
ATOM 814 C CA . LYS A 1 99 ? 7.105 13.112 -7.271 1.00 94.38 99 LYS A CA 1
ATOM 815 C C . LYS A 1 99 ? 5.752 12.561 -7.743 1.00 94.38 99 LYS A C 1
ATOM 817 O O . LYS A 1 99 ? 4.771 12.623 -7.012 1.00 94.38 99 LYS A O 1
ATOM 822 N N . LYS A 1 100 ? 5.741 11.902 -8.905 1.00 94.44 100 LYS A N 1
ATOM 823 C CA . LYS A 1 100 ? 4.549 11.247 -9.453 1.00 94.44 100 LYS A CA 1
ATOM 824 C C . LYS A 1 100 ? 3.974 10.187 -8.506 1.00 94.44 100 LYS A C 1
ATOM 826 O O . LYS A 1 100 ? 2.769 10.134 -8.320 1.00 94.44 100 LYS A O 1
ATOM 831 N N . GLN A 1 101 ? 4.810 9.358 -7.878 1.00 93.81 101 GLN A N 1
ATOM 832 C CA . GLN A 1 101 ? 4.336 8.328 -6.940 1.00 93.81 101 GLN A CA 1
ATOM 833 C C . GLN A 1 101 ? 3.797 8.908 -5.624 1.00 93.81 101 GLN A C 1
ATOM 835 O O . GLN A 1 101 ? 2.959 8.277 -4.985 1.00 93.81 101 GLN A O 1
ATOM 840 N N . LEU A 1 102 ? 4.277 10.083 -5.201 1.00 92.62 102 LEU A N 1
ATOM 841 C CA . LEU A 1 102 ? 3.730 10.779 -4.033 1.00 92.62 102 LEU A CA 1
ATOM 842 C C . LEU A 1 102 ? 2.308 11.287 -4.295 1.00 92.62 102 LEU A C 1
ATOM 844 O O . LEU A 1 102 ? 1.475 11.225 -3.389 1.00 92.62 102 LEU A O 1
ATOM 848 N N . GLU A 1 103 ? 2.057 11.742 -5.524 1.00 94.44 103 GLU A N 1
ATOM 849 C CA . GLU A 1 103 ? 0.769 12.252 -6.008 1.00 94.44 103 GLU A CA 1
ATOM 850 C C . GLU A 1 103 ? -0.212 11.119 -6.374 1.00 94.44 103 GLU A C 1
ATOM 852 O O . GLU A 1 103 ? -1.413 11.237 -6.141 1.00 94.44 103 GLU A O 1
ATOM 857 N N . GLU A 1 104 ? 0.284 9.991 -6.894 1.00 94.25 104 GLU A N 1
ATOM 858 C CA . GLU A 1 104 ? -0.514 8.805 -7.235 1.00 94.25 104 GLU A CA 1
ATOM 859 C C . GLU A 1 104 ? -0.905 7.995 -5.987 1.00 94.25 104 GLU A C 1
ATOM 861 O O . GLU A 1 104 ? -0.351 6.929 -5.699 1.00 94.25 104 GLU A O 1
ATOM 866 N N . VAL A 1 105 ? -1.895 8.502 -5.253 1.00 95.56 105 VAL A N 1
ATOM 867 C CA . VAL A 1 105 ? -2.450 7.852 -4.062 1.00 95.56 105 VAL A CA 1
ATOM 868 C C . VAL A 1 105 ? -3.772 7.168 -4.390 1.00 95.56 105 VAL A C 1
ATOM 870 O O . VAL A 1 105 ? -4.725 7.808 -4.830 1.00 95.56 105 VAL A O 1
ATOM 873 N N . LEU A 1 106 ? -3.850 5.865 -4.126 1.00 96.38 106 LEU A N 1
ATOM 874 C CA . LEU A 1 106 ? -5.109 5.124 -4.131 1.00 96.38 106 LEU A CA 1
ATOM 875 C C . LEU A 1 106 ? -5.668 5.062 -2.708 1.00 96.38 106 LEU A C 1
ATOM 877 O O . LEU A 1 106 ? -4.937 4.756 -1.770 1.00 96.38 106 LEU A O 1
ATOM 881 N N . PHE A 1 107 ? -6.962 5.317 -2.542 1.00 95.31 107 PHE A N 1
ATOM 882 C CA . PHE A 1 107 ? -7.628 5.218 -1.245 1.00 95.31 107 PHE A CA 1
ATOM 883 C C . PHE A 1 107 ? -8.490 3.959 -1.177 1.00 95.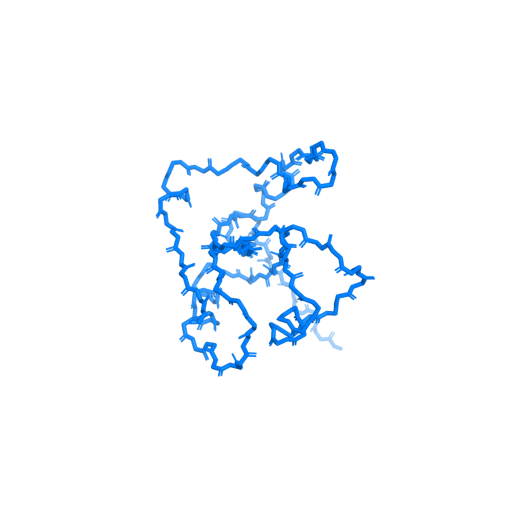31 107 PHE A C 1
ATOM 885 O O . PHE A 1 107 ? -9.236 3.672 -2.111 1.00 95.31 107 PHE A O 1
ATOM 892 N N . ILE A 1 108 ? -8.410 3.245 -0.056 1.00 94.00 108 ILE A N 1
ATOM 893 C CA . ILE A 1 108 ? -9.256 2.088 0.273 1.00 94.00 108 ILE A CA 1
ATOM 894 C C . ILE A 1 108 ? -9.814 2.283 1.684 1.00 94.00 108 ILE A C 1
ATOM 896 O O . ILE A 1 108 ? -9.089 2.784 2.539 1.00 94.00 108 ILE A O 1
ATOM 900 N N . GLY A 1 109 ? -11.074 1.951 1.951 1.00 82.19 109 GLY A N 1
ATOM 901 C CA . GLY A 1 109 ? -11.717 2.256 3.238 1.00 82.19 109 GLY A CA 1
ATOM 902 C C . GLY A 1 109 ? -13.216 2.352 3.133 1.00 82.19 109 GLY A C 1
ATOM 903 O O . GLY A 1 109 ? -13.666 2.948 2.130 1.00 82.19 109 GLY A O 1
#

Foldseek 3Di:
DPPDPPPQDQQFKKKKKKAFPDDFFAAQVVCVLLVHGDPDGGQRIDIDIDSGPVVVVVSQVPRDDDGPGKIKIFMDGNVQVVVFADDPPNDDTRGPDDPVRVVPIDMHD